Protein AF-A0A7J3B995-F1 (afdb_monomer_lite)

Sequence (176 aa):
MRILFGILLLGAILAFGCIQQPPSSANDTNATINNSVNESTGEGSTGIPYCGAIGTRSEGWYRDGKLIRYDNCAKCKAECGAIGTRSEGWYSSCDNSLIVWDQCAGQYPNHFCGWSTNGPCSSDSDCIAGGCSGQVCQSKHEEPIVTTCEYRECYNAQSYGLSCRCINQRCEWRSG

Radius of gyration: 30.16 Å; chains: 1; bounding box: 41×55×119 Å

Foldseek 3Di:
DDDDDDDDDDDDDPDPDDDDDDPDPDDDPDPPVPPCPVPCPDPPDFAFWDFDPAPDPLTATDTPNHHQDHDNQPPWGWDFDPFPDQQTATATRPPRHGSDHDNVLQVCLVLQPAWEPQEFDDWFVQWAQAELASRYTYGPPDDGDYDDNDYDPSSPLVSSQWDFIQDPRTTGIDRD

Structure (mmCIF, N/CA/C/O backbone):
data_AF-A0A7J3B995-F1
#
_entry.id   AF-A0A7J3B995-F1
#
loop_
_atom_site.group_PDB
_atom_site.id
_atom_site.type_symbol
_atom_site.label_atom_id
_atom_site.label_alt_id
_atom_site.label_comp_id
_atom_site.label_asym_id
_atom_site.label_entity_id
_atom_site.label_seq_id
_atom_site.pdbx_PDB_ins_code
_atom_site.Cartn_x
_atom_site.Cartn_y
_atom_site.Cartn_z
_atom_site.occupancy
_atom_site.B_iso_or_equiv
_atom_site.auth_seq_id
_atom_site.auth_comp_id
_atom_site.auth_asym_id
_atom_site.auth_atom_id
_atom_site.pdbx_PDB_model_num
ATOM 1 N N . MET A 1 1 ? -13.667 15.236 -90.724 1.00 42.94 1 MET A N 1
ATOM 2 C CA . MET A 1 1 ? -12.326 15.660 -90.271 1.00 42.94 1 MET A CA 1
ATOM 3 C C . MET A 1 1 ? -12.398 15.811 -88.760 1.00 42.94 1 MET A C 1
ATOM 5 O O . MET A 1 1 ? -13.309 16.465 -88.275 1.00 42.94 1 MET A O 1
ATOM 9 N N . ARG A 1 2 ? -11.566 15.047 -88.045 1.00 47.34 2 ARG A N 1
ATOM 10 C CA . ARG A 1 2 ? -11.485 14.966 -86.576 1.00 47.34 2 ARG A CA 1
ATOM 11 C C . ARG A 1 2 ? -11.022 16.301 -85.972 1.00 47.34 2 ARG A C 1
ATOM 13 O O . ARG A 1 2 ? -10.322 17.015 -86.676 1.00 47.34 2 ARG A O 1
ATOM 20 N N . ILE A 1 3 ? -11.366 16.542 -84.699 1.00 49.19 3 ILE A N 1
ATOM 21 C CA . ILE A 1 3 ? -10.595 17.149 -83.576 1.00 49.19 3 ILE A CA 1
ATOM 22 C C . ILE A 1 3 ? -11.659 17.610 -82.547 1.00 49.19 3 ILE A C 1
ATOM 24 O O . ILE A 1 3 ? -12.438 18.504 -82.845 1.00 49.19 3 ILE A O 1
ATOM 28 N N . LEU A 1 4 ? -12.003 16.832 -81.512 1.00 46.72 4 LEU A N 1
ATOM 29 C CA . LEU A 1 4 ? -11.297 16.515 -80.253 1.00 46.72 4 LEU A CA 1
ATOM 30 C C . LEU A 1 4 ? -11.337 17.646 -79.200 1.00 46.72 4 LEU A C 1
ATOM 32 O O . LEU A 1 4 ? -10.718 18.676 -79.416 1.00 46.72 4 LEU A O 1
ATOM 36 N N . PHE A 1 5 ? -11.943 17.307 -78.044 1.00 44.53 5 PHE A N 1
ATOM 37 C CA . PHE A 1 5 ? -11.579 17.679 -76.658 1.00 44.53 5 PHE A CA 1
ATOM 38 C C . PHE A 1 5 ? -11.704 19.168 -76.281 1.00 44.53 5 PHE A C 1
ATOM 40 O O . PHE A 1 5 ? -11.352 20.053 -77.035 1.00 44.53 5 PHE A O 1
ATOM 47 N N . GLY A 1 6 ? -12.161 19.576 -75.104 1.00 47.91 6 GLY A N 1
ATOM 48 C CA . GLY A 1 6 ? -12.489 18.921 -73.848 1.00 47.91 6 GLY A CA 1
ATOM 49 C C . GLY A 1 6 ? -12.864 20.062 -72.895 1.00 47.91 6 GLY A C 1
ATOM 50 O O . GLY A 1 6 ? -12.248 21.127 -72.931 1.00 47.91 6 GLY A O 1
ATOM 51 N N . ILE A 1 7 ? -13.927 19.886 -72.115 1.00 59.50 7 ILE A N 1
ATOM 52 C CA . ILE A 1 7 ? -14.441 20.916 -71.207 1.00 59.50 7 ILE A CA 1
ATOM 53 C C . ILE A 1 7 ? -13.455 21.048 -70.044 1.00 59.50 7 ILE A C 1
ATOM 55 O O . ILE A 1 7 ? -13.337 20.156 -69.205 1.00 59.50 7 ILE A O 1
ATOM 59 N N . LEU A 1 8 ? -12.716 22.156 -70.043 1.00 52.66 8 LEU A N 1
ATOM 60 C CA . LEU A 1 8 ? -11.772 22.527 -69.001 1.00 52.66 8 LEU A CA 1
ATOM 61 C C . LEU A 1 8 ? -12.553 23.149 -67.830 1.00 52.66 8 LEU A C 1
ATOM 63 O O . LEU A 1 8 ? -12.991 24.295 -67.890 1.00 52.66 8 LEU A O 1
ATOM 67 N N . LEU A 1 9 ? -12.741 22.367 -66.768 1.00 55.66 9 LEU A N 1
ATOM 68 C CA . LEU A 1 9 ? -13.128 22.843 -65.441 1.00 55.66 9 LEU A CA 1
ATOM 69 C C . LEU A 1 9 ? -11.872 23.374 -64.730 1.00 55.66 9 LEU A C 1
ATOM 71 O O . LEU A 1 9 ? -11.068 22.602 -64.217 1.00 55.66 9 LEU A O 1
ATOM 75 N N . LEU A 1 10 ? -11.718 24.695 -64.695 1.00 58.59 10 LEU A N 1
ATOM 76 C CA . LEU A 1 10 ? -10.863 25.432 -63.758 1.00 58.59 10 LEU A CA 1
ATOM 77 C C . LEU A 1 10 ? -11.753 26.577 -63.249 1.00 58.59 10 LEU A C 1
ATOM 79 O O . LEU A 1 10 ? -12.190 27.411 -64.028 1.00 58.59 10 LEU A O 1
ATOM 83 N N . GLY A 1 11 ? -12.218 26.589 -62.005 1.00 49.62 11 GLY A N 1
ATOM 84 C CA . GLY A 1 11 ? -11.384 26.561 -60.810 1.00 49.62 11 GLY A CA 1
ATOM 85 C C . GLY A 1 11 ? -11.234 27.993 -60.294 1.00 49.62 11 GLY A C 1
ATOM 86 O O . GLY A 1 11 ? -10.136 28.530 -60.290 1.00 49.62 11 GLY A O 1
ATOM 87 N N . ALA A 1 12 ? -12.344 28.633 -59.911 1.00 57.19 12 ALA A N 1
ATOM 88 C CA . ALA A 1 12 ? -12.341 29.933 -59.240 1.00 57.19 12 ALA A CA 1
ATOM 89 C C . ALA A 1 12 ? -12.562 29.709 -57.737 1.00 57.19 12 ALA A C 1
ATOM 91 O O . ALA A 1 12 ? -13.680 29.802 -57.235 1.00 57.19 12 ALA A O 1
ATOM 92 N N . ILE A 1 13 ? -11.490 29.348 -57.028 1.00 63.22 13 ILE A N 1
ATOM 93 C CA . ILE A 1 13 ? -11.468 29.359 -55.563 1.00 63.22 13 ILE A CA 1
ATOM 94 C C . ILE A 1 13 ? -11.187 30.803 -55.150 1.00 63.22 13 ILE A C 1
ATOM 96 O O . ILE A 1 13 ? -10.097 31.326 -55.374 1.00 63.22 13 ILE A O 1
ATOM 100 N N . LEU A 1 14 ? -12.203 31.455 -54.588 1.00 58.69 14 LEU A N 1
ATOM 101 C CA . LEU A 1 14 ? -12.075 32.752 -53.938 1.00 58.69 14 LEU A CA 1
ATOM 102 C C . LEU A 1 14 ? -11.093 32.618 -52.769 1.00 58.69 14 LEU A C 1
ATOM 104 O O . LEU A 1 14 ? -11.333 31.871 -51.821 1.00 58.69 14 LEU A O 1
ATOM 108 N N . ALA A 1 15 ? -9.983 33.347 -52.854 1.00 55.94 15 ALA A N 1
ATOM 109 C CA . ALA A 1 15 ? -9.028 33.508 -51.774 1.00 55.94 15 ALA A CA 1
ATOM 110 C C . ALA A 1 15 ? -9.682 34.290 -50.622 1.00 55.94 15 ALA A C 1
ATOM 112 O O . ALA A 1 15 ? -9.696 35.520 -50.619 1.00 55.94 15 ALA A O 1
ATOM 113 N N . PHE A 1 16 ? -10.219 33.577 -49.632 1.00 58.47 16 PHE A N 1
ATOM 114 C CA . PHE A 1 16 ? -10.412 34.132 -48.298 1.00 58.47 16 PHE A CA 1
ATOM 115 C C . PHE A 1 16 ? -9.053 34.143 -47.602 1.00 58.47 16 PHE A C 1
ATOM 117 O O . PHE A 1 16 ? -8.551 33.117 -47.147 1.00 58.47 16 PHE A O 1
ATOM 124 N N . GLY A 1 17 ? -8.433 35.320 -47.575 1.00 53.03 17 GLY A N 1
ATOM 125 C CA . GLY A 1 17 ? -7.261 35.569 -46.755 1.00 53.03 17 GLY A CA 1
ATOM 126 C C . GLY A 1 17 ? -7.614 35.435 -45.277 1.00 53.03 17 GLY A C 1
ATOM 127 O O . GLY A 1 17 ? -8.342 36.262 -44.735 1.00 53.03 17 GLY A O 1
ATOM 128 N N . CYS A 1 18 ? -7.053 34.429 -44.611 1.00 54.19 18 CYS A N 1
ATOM 129 C CA . CYS A 1 18 ? -6.804 34.503 -43.179 1.00 54.19 18 CYS A CA 1
ATOM 130 C C . CYS A 1 18 ? -5.418 35.123 -42.991 1.00 54.19 18 CYS A C 1
ATOM 132 O O . CYS A 1 18 ? -4.392 34.477 -43.189 1.00 54.19 18 CYS A O 1
ATOM 134 N N . ILE A 1 19 ? -5.408 36.407 -42.639 1.00 59.38 19 ILE A N 1
ATOM 135 C CA . ILE A 1 19 ? -4.243 37.103 -42.098 1.00 59.38 19 ILE A CA 1
ATOM 136 C C . ILE A 1 19 ? -3.877 36.387 -40.792 1.00 59.38 19 ILE A C 1
ATOM 138 O O . ILE A 1 19 ? -4.643 36.437 -39.832 1.00 59.38 19 ILE A O 1
ATOM 142 N N . GLN A 1 20 ? -2.733 35.704 -40.744 1.00 60.56 20 GLN A N 1
ATOM 143 C CA . GLN A 1 20 ? -2.165 35.259 -39.474 1.00 60.56 20 GLN A CA 1
ATOM 144 C C . GLN A 1 20 ? -1.509 36.466 -38.798 1.00 60.56 20 GLN A C 1
ATOM 146 O O . GLN A 1 20 ? -0.505 36.995 -39.275 1.00 60.56 20 G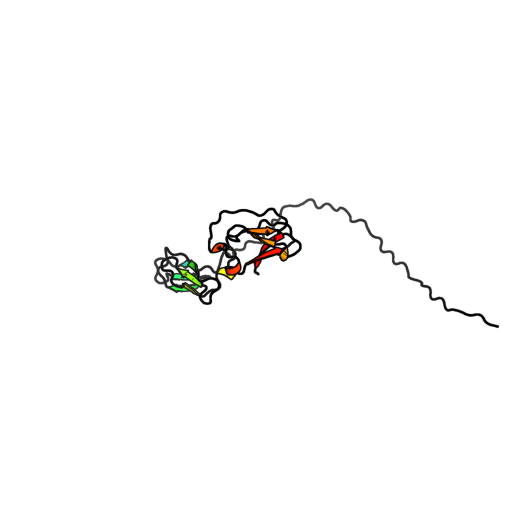LN A O 1
ATOM 151 N N . GLN A 1 21 ? -2.111 36.924 -37.702 1.00 66.69 21 GLN A N 1
ATOM 152 C CA . GLN A 1 21 ? -1.468 37.834 -36.760 1.00 66.69 21 GLN A CA 1
ATOM 153 C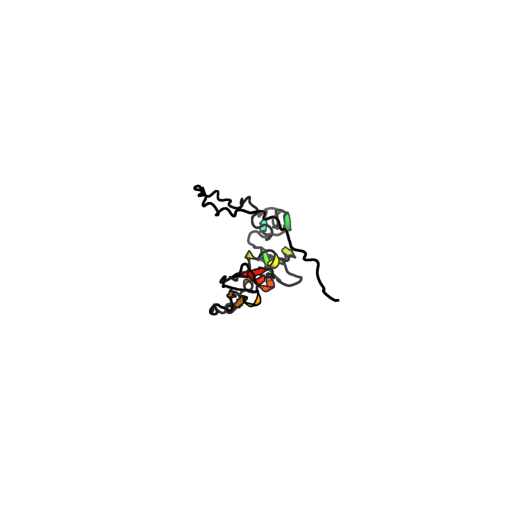 C . GLN A 1 21 ? -0.278 37.109 -36.100 1.00 66.69 21 GLN A C 1
ATOM 155 O O . GLN A 1 21 ? -0.408 35.926 -35.771 1.00 66.69 21 GLN A O 1
ATOM 160 N N . PRO A 1 22 ? 0.869 37.774 -35.873 1.00 68.19 22 PRO A N 1
ATOM 161 C CA . PRO A 1 22 ? 1.889 37.229 -34.983 1.00 68.19 22 PRO A CA 1
ATOM 162 C C . PRO A 1 22 ? 1.298 37.127 -33.568 1.00 68.19 22 PRO A C 1
ATOM 164 O O . PRO A 1 22 ? 0.580 38.048 -33.164 1.00 68.19 22 PRO A O 1
ATOM 167 N N . PRO A 1 23 ? 1.571 36.062 -32.789 1.00 63.41 23 PRO A N 1
ATOM 168 C CA . PRO A 1 23 ? 1.161 36.042 -31.396 1.00 63.41 23 PRO A CA 1
ATOM 169 C C . PRO A 1 23 ? 1.839 37.208 -30.673 1.00 63.41 23 PRO A C 1
ATOM 171 O O . PRO A 1 23 ? 3.063 37.279 -30.542 1.00 63.41 23 PRO A O 1
ATOM 174 N N . SER A 1 24 ? 1.007 38.154 -30.251 1.00 58.25 24 SER A N 1
ATOM 175 C CA . SER A 1 24 ? 1.351 39.247 -29.364 1.00 58.25 24 SER A CA 1
ATOM 176 C C . SER A 1 24 ? 1.900 38.674 -28.064 1.00 58.25 24 SER A C 1
ATOM 178 O O . SER A 1 24 ? 1.184 38.016 -27.312 1.00 58.25 24 SER A O 1
ATOM 180 N N . SER A 1 25 ? 3.171 38.969 -27.805 1.00 57.53 25 SER A N 1
ATOM 181 C CA . SER A 1 25 ? 3.711 39.061 -26.455 1.00 57.53 25 SER A CA 1
ATOM 182 C C . SER A 1 25 ? 2.854 40.064 -25.679 1.00 57.53 25 SER A C 1
ATOM 184 O O . SER A 1 25 ? 2.935 41.271 -25.914 1.00 57.53 25 SER A O 1
ATOM 186 N N . ALA A 1 26 ? 1.982 39.551 -24.815 1.00 53.09 26 ALA A N 1
ATOM 187 C CA . ALA A 1 26 ? 1.313 40.320 -23.783 1.00 53.09 26 ALA A CA 1
ATOM 188 C C . ALA A 1 26 ? 1.780 39.775 -22.436 1.00 53.09 26 ALA A C 1
ATOM 190 O O . ALA A 1 26 ? 1.657 38.596 -22.112 1.00 53.09 26 ALA A O 1
ATOM 191 N N . ASN A 1 27 ? 2.424 40.691 -21.738 1.00 61.41 27 ASN A N 1
ATOM 192 C CA . ASN A 1 27 ? 3.063 40.589 -20.454 1.00 61.41 27 ASN A CA 1
ATOM 193 C C . ASN A 1 27 ? 1.980 40.750 -19.382 1.00 61.41 27 ASN A C 1
ATOM 195 O O . ASN A 1 27 ? 1.441 41.847 -19.261 1.00 61.41 27 ASN A O 1
ATOM 199 N N . ASP A 1 28 ? 1.694 39.706 -18.606 1.00 51.53 28 ASP A N 1
ATOM 200 C CA . ASP A 1 28 ? 0.913 39.837 -17.374 1.00 51.53 28 ASP A CA 1
ATOM 201 C C . ASP A 1 28 ? 1.848 39.726 -16.170 1.00 51.53 28 ASP A C 1
ATOM 203 O O . ASP A 1 28 ? 2.075 38.677 -15.565 1.00 51.53 28 ASP A O 1
ATOM 207 N N . THR A 1 29 ? 2.399 40.880 -15.806 1.00 56.22 29 THR A N 1
ATOM 208 C CA . THR A 1 29 ? 2.855 41.160 -14.450 1.00 56.22 29 THR A CA 1
ATOM 209 C C . THR A 1 29 ? 1.648 41.169 -13.515 1.00 56.22 29 THR A C 1
ATOM 211 O O . THR A 1 29 ? 1.023 42.212 -13.356 1.00 56.22 29 THR A O 1
ATOM 214 N N . ASN A 1 30 ? 1.324 40.033 -12.899 1.00 55.91 30 ASN A N 1
ATOM 215 C CA . ASN A 1 30 ? 1.016 39.936 -11.466 1.00 55.91 30 ASN A CA 1
ATOM 216 C C . ASN A 1 30 ? 0.772 38.469 -11.080 1.00 55.91 30 ASN A C 1
ATOM 218 O O . ASN A 1 30 ? -0.352 38.054 -10.809 1.00 55.91 30 ASN A O 1
ATOM 222 N N . ALA A 1 31 ? 1.834 37.669 -10.984 1.00 46.34 31 ALA A N 1
ATOM 223 C CA . ALA A 1 31 ? 1.771 36.462 -10.168 1.00 46.34 31 ALA A CA 1
ATOM 224 C C . ALA A 1 31 ? 1.879 36.876 -8.691 1.00 46.34 31 ALA A C 1
ATOM 226 O O . ALA A 1 31 ? 2.844 36.563 -7.999 1.00 46.34 31 ALA A O 1
ATOM 227 N N . THR A 1 32 ? 0.859 37.586 -8.193 1.00 43.34 32 THR A N 1
ATOM 228 C CA . THR A 1 32 ? 0.435 37.287 -6.829 1.00 43.34 32 THR A CA 1
ATOM 229 C C . THR A 1 32 ? 0.077 35.819 -6.898 1.00 43.34 32 THR A C 1
ATOM 231 O O . THR A 1 32 ? -0.819 35.435 -7.650 1.00 43.34 32 THR A O 1
ATOM 234 N N . ILE A 1 33 ? 0.877 35.002 -6.219 1.00 55.44 33 ILE A N 1
ATOM 235 C CA . ILE A 1 33 ? 0.616 33.591 -5.998 1.00 55.44 33 ILE A CA 1
ATOM 236 C C . ILE A 1 33 ? -0.698 33.566 -5.217 1.00 55.44 33 ILE A C 1
ATOM 238 O O . ILE A 1 33 ? -0.718 33.481 -3.993 1.00 55.44 33 ILE A O 1
ATOM 242 N N . ASN A 1 34 ? -1.817 33.669 -5.935 1.00 48.94 34 ASN A N 1
ATOM 243 C CA . ASN A 1 34 ? -3.056 33.054 -5.527 1.00 48.94 34 ASN A CA 1
ATOM 244 C C . ASN A 1 34 ? -2.755 31.584 -5.679 1.00 48.94 34 ASN A C 1
ATOM 246 O O . ASN A 1 34 ? -2.976 30.952 -6.708 1.00 48.94 34 ASN A O 1
ATOM 250 N N . ASN A 1 35 ? -2.098 31.124 -4.626 1.00 57.28 35 ASN A N 1
ATOM 251 C CA . ASN A 1 35 ? -1.994 29.771 -4.203 1.00 57.28 35 ASN A CA 1
ATOM 252 C C . ASN A 1 35 ? -3.458 29.318 -4.162 1.00 57.28 35 ASN A C 1
ATOM 254 O O . ASN A 1 35 ? -4.111 29.369 -3.126 1.00 57.28 35 ASN A O 1
ATOM 258 N N . SER A 1 36 ? -3.989 28.874 -5.300 1.00 49.47 36 SER A N 1
ATOM 259 C CA . SER A 1 36 ? -4.966 27.805 -5.323 1.00 49.47 36 SER A CA 1
ATOM 260 C C . SER A 1 36 ? -4.185 26.561 -4.918 1.00 49.47 36 SER A C 1
ATOM 262 O O . SER A 1 36 ? -3.948 25.638 -5.693 1.00 49.47 36 SER A O 1
ATOM 264 N N . VAL A 1 37 ? -3.733 26.603 -3.657 1.00 48.34 37 VAL A N 1
ATOM 265 C CA . VAL A 1 37 ? -3.853 25.501 -2.730 1.00 48.34 37 VAL A CA 1
ATOM 266 C C . VAL A 1 37 ? -5.232 24.976 -3.065 1.00 48.34 37 VAL A C 1
ATOM 268 O O . VAL A 1 37 ? -6.214 25.697 -2.873 1.00 48.34 37 VAL A O 1
ATOM 271 N N . ASN A 1 38 ? -5.294 23.814 -3.717 1.00 47.81 38 ASN A N 1
ATOM 272 C CA . ASN A 1 38 ? -6.524 23.049 -3.708 1.00 47.81 38 ASN A CA 1
ATOM 273 C C . ASN A 1 38 ? -6.975 23.086 -2.267 1.00 47.81 38 ASN A C 1
ATOM 275 O O . ASN A 1 38 ? -6.238 22.650 -1.381 1.00 47.81 38 ASN A O 1
ATOM 279 N N . GLU A 1 39 ? -8.082 23.787 -2.084 1.00 40.44 39 GLU A N 1
ATOM 280 C CA . GLU A 1 39 ? -8.662 24.132 -0.820 1.00 40.44 39 GLU A CA 1
ATOM 281 C C . GLU A 1 39 ? -8.727 22.840 -0.024 1.00 40.44 39 GLU A C 1
ATOM 283 O O . GLU A 1 39 ? -9.522 21.946 -0.297 1.00 40.44 39 GLU A O 1
ATOM 288 N N . SER A 1 40 ? -7.781 22.706 0.900 1.00 49.22 40 SER A N 1
ATOM 289 C CA . SER A 1 40 ? -7.736 21.653 1.889 1.00 49.22 40 SER A CA 1
ATOM 290 C C . SER A 1 40 ? -8.820 21.986 2.906 1.00 49.22 40 SER A C 1
ATOM 292 O O . SER A 1 40 ? -8.538 22.345 4.049 1.00 49.22 40 SER A O 1
ATOM 294 N N . THR A 1 41 ? -10.072 21.953 2.463 1.00 38.06 41 THR A N 1
ATOM 295 C CA . THR A 1 41 ? -11.203 21.717 3.340 1.00 38.06 41 THR A CA 1
ATOM 296 C C . THR A 1 41 ? -11.098 20.252 3.732 1.00 38.06 41 THR A C 1
ATOM 298 O O . THR A 1 41 ? -11.038 19.355 2.897 1.00 38.06 41 THR A O 1
ATOM 301 N N . GLY A 1 42 ? -10.879 20.033 5.025 1.00 47.06 42 GLY A N 1
ATOM 302 C CA . GLY A 1 42 ? -10.460 18.752 5.561 1.00 47.06 42 GLY A CA 1
ATOM 303 C C . GLY A 1 42 ? -11.389 17.599 5.194 1.00 47.06 42 GLY A C 1
ATOM 304 O O . GLY A 1 42 ? -12.474 17.477 5.747 1.00 47.06 42 GLY A O 1
ATOM 305 N N . GLU A 1 43 ? -10.872 16.686 4.384 1.00 38.06 43 GLU A N 1
ATOM 306 C CA . GLU A 1 43 ? -11.199 15.266 4.440 1.00 38.06 43 GLU A CA 1
ATOM 307 C C . GLU A 1 43 ? -9.891 14.513 4.700 1.00 38.06 43 GLU A C 1
ATOM 309 O O . GLU A 1 43 ? -9.167 14.081 3.806 1.00 38.06 43 GLU A O 1
ATOM 314 N N . GLY A 1 44 ? -9.525 14.448 5.981 1.00 39.06 44 GLY A N 1
ATOM 315 C CA . GLY A 1 44 ? -8.426 13.614 6.445 1.00 39.06 44 GLY A CA 1
ATOM 316 C C . GLY A 1 44 ? -8.805 12.135 6.378 1.00 39.06 44 GLY A C 1
ATOM 317 O O . GLY A 1 44 ? -9.884 11.758 6.817 1.00 39.06 44 GLY A O 1
ATOM 318 N N . SER A 1 45 ? -7.905 11.307 5.849 1.00 53.16 45 SER A N 1
ATOM 319 C CA . SER A 1 45 ? -7.593 9.941 6.316 1.00 53.16 45 SER A CA 1
ATOM 320 C C . SER A 1 45 ? -8.737 9.035 6.835 1.00 53.16 45 SER A C 1
ATOM 322 O O . SER A 1 45 ? -8.554 8.352 7.846 1.00 53.16 45 SER A O 1
ATOM 324 N N . THR A 1 46 ? -9.909 8.995 6.205 1.00 61.81 46 THR A N 1
ATOM 325 C CA . THR A 1 46 ? -11.094 8.310 6.757 1.00 61.81 46 THR A CA 1
ATOM 326 C C . THR A 1 46 ? -11.302 6.934 6.136 1.00 61.81 46 THR A C 1
ATOM 328 O O . THR A 1 46 ? -11.891 6.762 5.080 1.00 61.81 46 THR A O 1
ATOM 331 N N . GLY A 1 47 ? -10.760 5.926 6.810 1.00 77.94 47 GLY A N 1
ATOM 332 C CA . GLY A 1 47 ? -11.249 4.553 6.662 1.00 77.94 47 GLY A CA 1
ATOM 333 C C . GLY A 1 47 ? -10.311 3.489 7.236 1.00 77.94 47 GLY A C 1
ATOM 334 O O . GLY A 1 47 ? -10.706 2.333 7.404 1.00 77.94 47 GLY A O 1
ATOM 335 N N . ILE A 1 48 ? -9.129 3.896 7.709 1.00 87.62 48 ILE A N 1
ATOM 336 C CA . ILE A 1 48 ? -8.382 3.113 8.697 1.00 87.62 48 ILE A CA 1
ATOM 337 C C . ILE A 1 48 ? -9.184 3.111 10.008 1.00 87.62 48 ILE A C 1
ATOM 339 O O . ILE A 1 48 ? -9.488 4.190 10.529 1.00 87.62 48 ILE A O 1
ATOM 343 N N . PRO A 1 49 ? -9.544 1.941 10.567 1.00 94.19 49 PRO A N 1
ATOM 344 C CA . PRO A 1 49 ? -10.193 1.889 11.863 1.00 94.19 49 PRO A CA 1
ATOM 345 C C . PRO A 1 49 ? -9.319 2.489 12.961 1.00 94.19 49 PRO A C 1
ATOM 347 O O . PRO A 1 49 ? -8.124 2.213 13.049 1.00 94.19 49 PRO A O 1
ATOM 350 N N . TYR A 1 50 ? -9.924 3.274 13.841 1.00 94.06 50 TYR A N 1
ATOM 351 C CA . 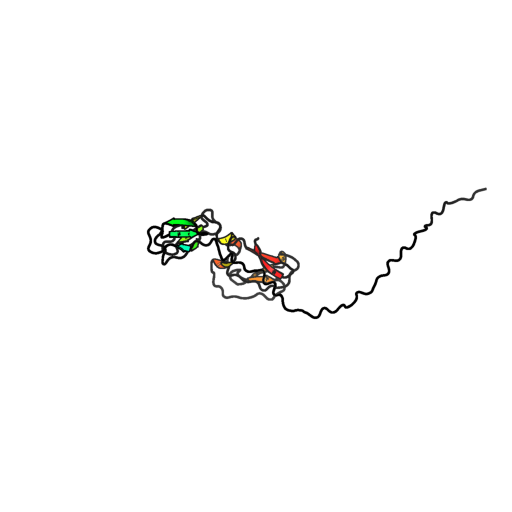TYR A 1 50 ? -9.246 3.860 14.992 1.00 94.06 50 TYR A CA 1
ATOM 352 C C . TYR A 1 50 ? -9.971 3.488 16.281 1.00 94.06 50 TYR A C 1
ATOM 354 O O . TYR A 1 50 ? -11.181 3.263 16.285 1.00 94.06 50 TYR A O 1
ATOM 362 N N . CYS A 1 51 ? -9.237 3.426 17.389 1.00 96.62 51 CYS A N 1
ATOM 363 C CA . CYS A 1 51 ? -9.853 3.225 18.691 1.00 96.62 51 CYS A CA 1
ATOM 364 C C . CYS A 1 51 ? -10.494 4.529 19.182 1.00 96.62 51 CYS A C 1
ATOM 366 O O . CYS A 1 51 ? -9.828 5.564 19.252 1.00 96.62 51 CYS A O 1
ATOM 368 N N . GLY A 1 52 ? -11.779 4.490 19.519 1.00 95.81 52 GLY A N 1
ATOM 369 C CA . GLY A 1 52 ? -12.552 5.647 19.969 1.00 95.81 52 GLY A CA 1
ATOM 370 C C . GLY A 1 52 ? -13.265 5.397 21.294 1.00 95.81 52 GLY A C 1
ATOM 371 O O . GLY A 1 52 ? -13.389 4.261 21.740 1.00 95.81 52 GLY A O 1
ATOM 372 N N . ALA A 1 53 ? -13.746 6.481 21.917 1.00 96.31 53 ALA A N 1
ATOM 373 C CA . ALA A 1 53 ? -14.510 6.462 23.172 1.00 96.31 53 ALA A CA 1
ATOM 374 C C . ALA A 1 53 ? -13.819 5.708 24.334 1.00 96.31 53 ALA A C 1
ATOM 376 O O . ALA A 1 53 ? -14.477 5.051 25.144 1.00 96.31 53 ALA A O 1
ATOM 377 N N . ILE A 1 54 ? -12.492 5.840 24.407 1.00 96.31 54 ILE A N 1
ATOM 378 C CA . ILE A 1 54 ? -11.616 5.192 25.390 1.00 96.31 54 ILE A CA 1
ATOM 379 C C . ILE A 1 54 ? -12.073 5.471 26.827 1.00 96.31 54 ILE A C 1
ATOM 381 O O . ILE A 1 54 ? -12.349 6.615 27.192 1.00 96.31 54 ILE A O 1
ATOM 385 N N . GLY A 1 55 ? -12.130 4.418 27.646 1.00 95.12 55 GLY A N 1
ATOM 386 C CA . GLY A 1 55 ? -12.536 4.475 29.049 1.00 95.12 55 GLY A CA 1
ATOM 387 C C . GLY A 1 55 ? -14.048 4.566 29.263 1.00 95.12 55 GLY A C 1
ATOM 388 O O . GLY A 1 55 ? -14.493 4.840 30.378 1.00 95.12 55 GLY A O 1
ATOM 389 N N . THR A 1 56 ? -14.853 4.350 28.220 1.00 96.88 56 THR A N 1
ATOM 390 C CA . THR A 1 56 ? -16.320 4.370 28.303 1.00 96.88 56 THR A CA 1
ATOM 391 C C . THR A 1 56 ? -16.919 3.028 27.890 1.00 96.88 56 THR A C 1
ATOM 393 O O . THR A 1 56 ? -16.267 2.203 27.261 1.00 96.88 56 THR A O 1
ATOM 396 N N . ARG A 1 57 ? -18.217 2.824 28.156 1.00 95.06 57 ARG A N 1
ATOM 397 C CA . ARG A 1 57 ? -18.961 1.650 27.652 1.00 95.06 57 ARG A CA 1
ATOM 398 C C . ARG A 1 57 ? -19.018 1.552 26.121 1.00 95.06 57 ARG A C 1
ATOM 400 O O . ARG A 1 57 ? -19.459 0.535 25.600 1.00 95.06 57 ARG A O 1
ATOM 407 N N . SER A 1 58 ? -18.681 2.640 25.430 1.00 96.88 58 SER A N 1
ATOM 408 C CA . SER A 1 58 ? -18.669 2.724 23.973 1.00 96.88 58 SER A CA 1
ATOM 409 C C . SER A 1 58 ? -17.262 2.588 23.395 1.00 96.88 58 SER A C 1
ATOM 411 O O . SER A 1 58 ? -17.097 2.832 22.200 1.00 96.88 58 SER A O 1
ATOM 413 N N . GLU A 1 59 ? -16.259 2.233 24.207 1.00 97.75 59 GLU A N 1
ATOM 414 C CA . GLU A 1 59 ? -14.913 1.967 23.702 1.00 97.75 59 GLU A CA 1
ATOM 415 C C . GLU A 1 59 ? -14.953 0.875 22.626 1.00 97.75 59 GLU A C 1
ATOM 417 O O . GLU A 1 59 ? -15.663 -0.133 22.735 1.00 97.75 59 GLU A O 1
ATOM 422 N N . GLY A 1 60 ? -14.231 1.122 21.540 1.00 97.81 60 GLY A N 1
ATOM 423 C CA . GLY A 1 60 ? -14.140 0.185 20.439 1.00 97.81 60 GLY A CA 1
ATOM 424 C C . GLY A 1 60 ? -13.521 0.793 19.197 1.00 97.81 60 GLY A C 1
ATOM 425 O O . GLY A 1 60 ? -13.048 1.929 19.195 1.00 97.81 60 GLY A O 1
ATOM 426 N N . TRP A 1 61 ? -13.532 0.010 18.130 1.00 97.62 61 TRP A N 1
ATOM 427 C CA . TRP A 1 61 ? -13.051 0.398 16.817 1.00 97.62 61 TRP A CA 1
ATOM 428 C C . TRP A 1 61 ? -14.118 1.197 16.079 1.00 97.62 61 TRP A C 1
ATOM 430 O O . TRP A 1 61 ? -15.263 0.755 15.948 1.00 97.62 61 TRP A O 1
ATOM 440 N N . TYR A 1 62 ? -13.723 2.357 15.570 1.00 95.62 62 TYR A N 1
ATOM 441 C CA . TYR A 1 62 ? -14.547 3.266 14.790 1.00 95.62 62 TYR A CA 1
ATOM 442 C C . TYR A 1 62 ? -13.965 3.439 13.394 1.00 95.62 62 TYR A C 1
ATOM 444 O O . TYR A 1 62 ? -12.752 3.404 13.197 1.00 95.62 62 TYR A O 1
ATOM 452 N N . ARG A 1 63 ? -14.848 3.672 12.430 1.00 92.56 63 ARG A N 1
ATOM 453 C CA . ARG A 1 63 ? -14.524 4.064 11.064 1.00 92.56 63 ARG A CA 1
ATOM 454 C C . ARG A 1 63 ? -15.537 5.111 10.625 1.00 92.56 63 ARG A C 1
ATOM 456 O O . ARG A 1 63 ? -16.729 4.916 10.843 1.00 92.56 63 ARG A O 1
ATOM 463 N N . ASP A 1 64 ? -15.062 6.224 10.076 1.00 87.81 64 ASP A N 1
ATOM 464 C CA . ASP A 1 64 ? -15.904 7.333 9.598 1.00 87.81 64 ASP A CA 1
ATOM 465 C C . ASP A 1 64 ? -16.889 7.830 10.671 1.00 87.81 64 ASP A C 1
ATOM 467 O O . ASP A 1 64 ? -18.073 8.057 10.433 1.00 87.81 64 ASP A O 1
ATOM 471 N N . GLY A 1 65 ? -16.406 7.907 11.917 1.00 90.00 65 GLY A N 1
ATOM 472 C CA . GLY A 1 65 ? -17.204 8.290 13.085 1.00 90.00 65 GLY A CA 1
ATOM 473 C C . GLY A 1 65 ? -18.198 7.229 13.578 1.00 90.00 65 GLY A C 1
ATOM 474 O O . GLY A 1 65 ? -18.847 7.438 14.603 1.00 90.00 65 GLY A O 1
ATOM 475 N N . LYS A 1 66 ? -18.316 6.077 12.908 1.00 94.56 66 LYS A N 1
ATOM 476 C CA . LYS A 1 66 ? -19.235 4.991 13.267 1.00 94.56 66 LYS A CA 1
ATOM 477 C C . LYS A 1 66 ? -18.511 3.862 13.993 1.00 94.56 66 LYS A C 1
ATOM 479 O O . LYS A 1 66 ? -17.481 3.380 13.532 1.00 94.56 66 LYS A O 1
ATOM 484 N N . LEU A 1 67 ? -19.088 3.392 15.098 1.00 95.62 67 LEU A N 1
ATOM 485 C CA . LEU A 1 67 ? -18.608 2.200 15.796 1.00 95.62 67 LEU A CA 1
ATOM 486 C C . LEU A 1 67 ? -18.819 0.962 14.913 1.00 95.62 67 LEU A C 1
ATOM 488 O O . LEU A 1 67 ? -19.948 0.669 14.513 1.00 95.62 67 LEU A O 1
ATOM 492 N N . ILE A 1 68 ? -17.740 0.233 14.636 1.00 96.00 68 ILE A N 1
ATOM 493 C CA . ILE A 1 68 ? -17.763 -1.012 13.854 1.00 96.00 68 ILE A CA 1
ATOM 494 C C . ILE A 1 68 ? -17.622 -2.255 14.737 1.00 96.00 68 ILE A C 1
ATOM 496 O O . ILE A 1 68 ? -18.199 -3.292 14.418 1.00 96.00 68 ILE A O 1
ATOM 500 N N . ARG A 1 69 ? -16.911 -2.156 15.869 1.00 96.12 69 ARG A N 1
ATOM 501 C CA . ARG A 1 69 ? -16.728 -3.266 16.816 1.00 96.12 69 ARG A CA 1
ATOM 502 C C . ARG A 1 69 ? -16.410 -2.736 18.214 1.00 96.12 69 ARG A C 1
ATOM 504 O O . ARG A 1 69 ? -15.470 -1.966 18.361 1.00 96.12 69 ARG A O 1
ATOM 511 N N . TYR A 1 70 ? -17.153 -3.166 19.233 1.00 97.12 70 TYR A N 1
ATOM 512 C CA . TYR A 1 70 ? -16.797 -2.907 20.636 1.00 97.12 70 TYR A CA 1
ATOM 513 C C . TYR A 1 70 ? -15.507 -3.641 21.006 1.00 97.12 70 TYR A C 1
ATOM 515 O O . TYR A 1 70 ? -15.363 -4.817 20.665 1.00 97.12 70 TYR A O 1
ATOM 523 N N . ASP A 1 71 ? -14.595 -2.960 21.697 1.00 96.44 71 ASP A N 1
ATOM 524 C CA . ASP A 1 71 ? -13.312 -3.523 22.125 1.00 96.44 71 ASP A CA 1
ATOM 525 C C . ASP A 1 71 ? -12.628 -2.617 23.163 1.00 96.44 71 ASP A C 1
ATOM 527 O O . ASP A 1 71 ? -12.886 -1.419 23.188 1.00 96.44 71 ASP A O 1
ATOM 531 N N . ASN A 1 72 ? -11.712 -3.157 23.968 1.00 96.38 72 ASN A N 1
ATOM 532 C CA . ASN A 1 72 ? -10.838 -2.365 24.844 1.00 96.38 72 ASN A CA 1
ATOM 533 C C . ASN A 1 72 ? -9.525 -2.042 24.109 1.00 96.38 72 ASN A C 1
ATOM 535 O O . ASN A 1 72 ? -8.456 -2.569 24.426 1.00 96.38 72 ASN A O 1
ATOM 539 N N . CYS A 1 73 ? -9.624 -1.220 23.068 1.00 96.38 73 CYS A N 1
ATOM 540 C CA . CYS A 1 73 ? -8.573 -1.006 22.077 1.00 96.38 73 CYS A CA 1
ATOM 541 C C . CYS A 1 73 ? -7.600 0.139 22.399 1.00 96.38 73 CYS A C 1
ATOM 543 O O . CYS A 1 73 ? -6.762 0.456 21.557 1.00 96.38 73 CYS A O 1
ATOM 545 N N . ALA A 1 74 ? -7.682 0.779 23.573 1.00 95.50 74 ALA A N 1
ATOM 546 C CA . ALA A 1 74 ? -6.966 2.024 23.899 1.00 95.50 74 ALA A CA 1
ATOM 547 C C . ALA A 1 74 ? -5.453 2.058 23.584 1.00 95.50 74 ALA A C 1
ATOM 549 O O . ALA A 1 74 ? -4.878 3.135 23.431 1.00 95.50 74 ALA A O 1
ATOM 550 N N . LYS A 1 75 ? -4.787 0.896 23.522 1.00 94.81 75 LYS A N 1
ATOM 551 C CA . LYS A 1 75 ? -3.345 0.755 23.231 1.00 94.81 75 LYS A CA 1
ATOM 552 C C .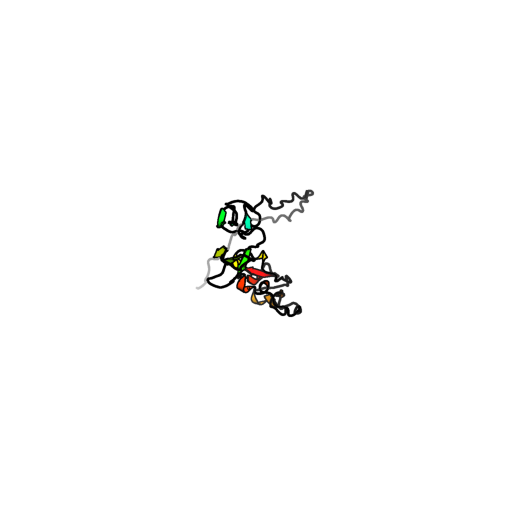 LYS A 1 75 ? -3.047 0.011 21.925 1.00 94.81 75 LYS A C 1
ATOM 554 O O . LYS A 1 75 ? -1.888 -0.271 21.634 1.00 94.81 75 LYS A O 1
ATOM 559 N N . CYS A 1 76 ? -4.080 -0.330 21.173 1.00 96.25 76 CYS A N 1
ATOM 560 C CA . CYS A 1 76 ? -4.003 -1.124 19.961 1.00 96.25 76 CYS A CA 1
ATOM 561 C C . CYS A 1 76 ? -4.044 -0.2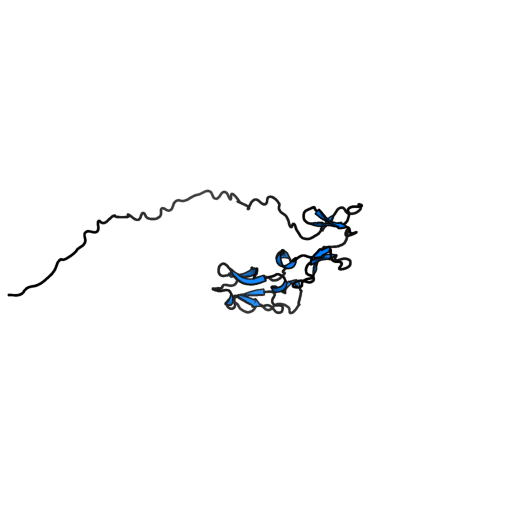15 18.730 1.00 96.25 76 CYS A C 1
ATOM 563 O O . CYS A 1 76 ? -4.514 0.924 18.781 1.00 96.25 76 CYS A O 1
ATOM 565 N N . LYS A 1 77 ? -3.565 -0.732 17.602 1.00 94.06 77 LYS A N 1
ATOM 566 C CA . LYS A 1 77 ? -3.662 -0.106 16.281 1.00 94.06 77 LYS A CA 1
ATOM 567 C C . LYS A 1 77 ? -4.389 -1.049 15.332 1.00 94.06 77 LYS A C 1
ATOM 569 O O . LYS A 1 77 ? -4.335 -2.260 15.523 1.00 94.06 77 LYS A O 1
ATOM 574 N N . ALA A 1 78 ? -5.078 -0.497 14.341 1.00 93.44 78 ALA A N 1
ATOM 575 C CA . ALA A 1 78 ? -5.621 -1.300 13.258 1.00 93.44 78 ALA A CA 1
ATOM 576 C C . ALA A 1 78 ? -4.522 -1.533 12.219 1.00 93.44 78 ALA A C 1
ATOM 578 O O . ALA A 1 78 ? -3.925 -0.580 11.717 1.00 93.44 78 ALA A O 1
ATOM 579 N N . GLU A 1 79 ? -4.266 -2.793 11.897 1.00 91.44 79 GLU A N 1
ATOM 580 C CA . GLU A 1 79 ? -3.281 -3.212 10.907 1.00 91.44 79 GLU A CA 1
ATOM 581 C C . GLU A 1 79 ? -3.989 -3.937 9.765 1.00 91.44 79 GLU A C 1
ATOM 583 O O . GLU A 1 79 ? -4.854 -4.784 9.988 1.00 91.44 79 GLU A O 1
ATOM 588 N N . CYS A 1 80 ? -3.650 -3.575 8.531 1.00 89.00 80 CYS A N 1
ATOM 589 C CA . CYS A 1 80 ? -4.143 -4.274 7.353 1.00 89.00 80 CYS A CA 1
ATOM 590 C C . CYS A 1 80 ? -3.440 -5.633 7.261 1.00 89.00 80 CYS A C 1
ATOM 592 O O . CYS A 1 80 ? -2.210 -5.698 7.261 1.00 89.00 80 CYS A O 1
ATOM 594 N N . GLY A 1 81 ? -4.213 -6.713 7.208 1.00 86.69 81 GLY A N 1
ATOM 595 C CA . GLY A 1 81 ? -3.708 -8.081 7.221 1.00 86.69 81 GLY A CA 1
ATOM 596 C C . GLY A 1 81 ? -4.388 -8.960 6.180 1.00 86.69 81 GLY A C 1
ATOM 597 O O . GLY A 1 81 ? -5.386 -8.572 5.576 1.00 86.69 81 GLY A O 1
ATOM 598 N N . ALA A 1 82 ? -3.827 -10.159 5.978 1.00 88.94 82 ALA A N 1
ATOM 599 C CA . ALA A 1 82 ? -4.325 -11.167 5.032 1.00 88.94 82 ALA A CA 1
ATOM 600 C C . ALA A 1 82 ? -4.558 -10.620 3.606 1.00 88.94 82 ALA A C 1
ATOM 602 O O . ALA A 1 82 ? -5.492 -11.019 2.903 1.00 88.94 82 ALA A O 1
ATOM 603 N N . ILE A 1 83 ? -3.664 -9.720 3.195 1.00 84.06 83 ILE A N 1
ATOM 604 C CA . ILE A 1 83 ? -3.700 -8.992 1.930 1.00 84.06 83 ILE A CA 1
ATOM 605 C C . ILE A 1 83 ? -3.702 -9.947 0.734 1.00 84.06 83 ILE A C 1
ATOM 607 O O . ILE A 1 83 ? -2.956 -10.927 0.706 1.00 84.06 83 ILE A O 1
ATOM 611 N N . GLY A 1 84 ? -4.549 -9.660 -0.256 1.00 75.94 84 GLY A N 1
ATOM 612 C CA . GLY A 1 84 ? -4.688 -10.459 -1.470 1.00 75.94 84 GLY A CA 1
ATOM 613 C C . GLY A 1 84 ? -5.470 -11.758 -1.264 1.00 75.94 84 GLY A C 1
ATOM 614 O O . GLY A 1 84 ? -5.474 -12.624 -2.139 1.00 75.94 84 GLY A O 1
ATOM 615 N N . THR A 1 85 ? -6.137 -11.923 -0.117 1.00 85.75 85 THR A N 1
ATOM 616 C CA . THR A 1 85 ? -6.964 -13.098 0.181 1.00 85.75 85 THR A CA 1
ATOM 617 C C . THR A 1 85 ? -8.416 -12.704 0.444 1.00 85.75 85 THR A C 1
ATOM 619 O O . THR A 1 85 ? -8.738 -11.550 0.702 1.00 85.75 85 THR A O 1
ATOM 622 N N . ARG A 1 86 ? -9.327 -13.688 0.464 1.00 88.81 86 ARG A N 1
ATOM 623 C CA . ARG A 1 86 ? -10.726 -13.473 0.896 1.00 88.81 86 ARG A CA 1
ATOM 624 C C . ARG A 1 86 ? -10.862 -12.987 2.345 1.00 88.81 86 ARG A C 1
ATOM 626 O O . ARG A 1 86 ? -11.956 -12.626 2.762 1.00 88.81 86 ARG A O 1
ATOM 633 N N . SER A 1 87 ? -9.783 -13.108 3.112 1.00 94.12 87 SER A N 1
ATOM 634 C CA . SER A 1 87 ? -9.686 -12.693 4.500 1.00 94.12 87 SER A CA 1
ATOM 635 C C . SER A 1 87 ? -8.956 -11.359 4.631 1.00 94.12 87 SER A C 1
ATOM 637 O O . SER A 1 87 ? -8.569 -10.998 5.725 1.00 94.12 87 SER A O 1
ATOM 639 N N . GLU A 1 88 ? -8.742 -10.608 3.556 1.00 90.38 88 GLU A N 1
ATOM 640 C CA . GLU A 1 88 ? -8.182 -9.270 3.705 1.00 90.38 88 GLU A CA 1
ATOM 641 C C . GLU A 1 88 ? -9.071 -8.404 4.611 1.00 90.38 88 GLU A C 1
ATOM 643 O O . GLU A 1 88 ? -10.308 -8.456 4.552 1.00 90.38 88 GLU A O 1
ATOM 648 N N . GLY A 1 89 ? -8.441 -7.651 5.510 1.00 92.50 89 GLY A N 1
ATOM 649 C CA . GLY A 1 89 ? -9.159 -6.794 6.437 1.00 92.50 89 GLY A CA 1
ATOM 650 C C . GLY A 1 89 ? -8.268 -6.111 7.452 1.00 92.50 89 GLY A C 1
ATOM 651 O O . GLY A 1 89 ? -7.043 -6.231 7.437 1.00 92.50 89 GLY A O 1
ATOM 652 N N . TRP A 1 90 ? -8.913 -5.385 8.355 1.00 93.69 90 TRP A N 1
ATOM 653 C CA . TRP A 1 90 ? -8.249 -4.723 9.465 1.00 93.69 90 TRP A CA 1
ATOM 654 C C . TRP A 1 90 ? -8.267 -5.607 10.694 1.00 93.69 90 TRP A C 1
ATOM 656 O O . TRP A 1 90 ? -9.308 -6.150 11.066 1.00 93.69 90 TRP A O 1
ATOM 666 N N . TYR A 1 91 ? -7.124 -5.691 11.351 1.00 95.19 91 TYR A N 1
ATOM 667 C CA . TYR A 1 91 ? -6.882 -6.524 12.514 1.00 95.19 91 TYR A CA 1
ATOM 668 C C . TYR A 1 91 ? -6.345 -5.682 13.661 1.00 95.19 91 TYR A C 1
ATOM 670 O O . TYR A 1 91 ? -5.659 -4.683 13.452 1.00 95.19 91 TYR A O 1
ATOM 678 N N . SER A 1 92 ? -6.674 -6.071 14.886 1.00 96.81 92 SER A N 1
ATOM 679 C CA . SER A 1 92 ? -6.132 -5.433 16.080 1.00 96.81 92 SER A CA 1
ATOM 680 C C . SER A 1 92 ? -4.674 -5.839 16.269 1.00 96.81 92 SER A C 1
ATOM 682 O O . SER A 1 92 ? -4.365 -7.025 16.352 1.00 96.81 92 SER A O 1
ATOM 684 N N . SER A 1 93 ? -3.780 -4.868 16.435 1.00 96.00 93 SER A N 1
ATOM 685 C CA . SER A 1 93 ? -2.360 -5.117 16.716 1.00 96.00 93 SER A CA 1
ATOM 686 C C . SER A 1 93 ? -2.111 -5.789 18.077 1.00 96.00 93 SER A C 1
ATOM 688 O O . SER A 1 93 ? -0.986 -6.175 18.376 1.00 96.00 93 SER A O 1
ATOM 690 N N . CYS A 1 94 ? -3.122 -5.862 18.951 1.00 95.19 94 CYS A N 1
ATOM 691 C CA . CYS A 1 94 ? -2.982 -6.427 20.294 1.00 95.19 94 CYS A CA 1
ATOM 692 C C . CYS A 1 94 ? -3.136 -7.951 20.327 1.00 95.19 94 CYS A C 1
ATOM 694 O O . CYS A 1 94 ? -2.436 -8.618 21.084 1.00 95.19 94 CYS A O 1
ATOM 696 N N . ASP A 1 95 ? -4.060 -8.500 19.540 1.00 95.88 95 ASP A N 1
ATOM 697 C CA . ASP A 1 95 ? -4.426 -9.922 19.577 1.00 95.88 95 ASP A CA 1
ATOM 698 C C . ASP A 1 95 ? -4.632 -10.536 18.185 1.00 95.88 95 ASP A C 1
ATOM 700 O O . ASP A 1 95 ? -5.029 -11.696 18.066 1.00 95.88 95 ASP A O 1
ATOM 704 N N . ASN A 1 96 ? -4.364 -9.761 17.131 1.00 95.25 96 ASN A N 1
ATOM 705 C CA . ASN A 1 96 ? -4.593 -10.120 15.737 1.00 95.25 96 ASN A CA 1
ATOM 706 C C . ASN A 1 96 ? -6.052 -10.519 15.442 1.00 95.25 96 ASN A C 1
ATOM 708 O O . ASN A 1 96 ? -6.328 -11.250 14.488 1.00 95.25 96 ASN A O 1
ATOM 712 N N . SER A 1 97 ? -7.010 -10.070 16.262 1.00 96.56 97 SER A N 1
ATOM 713 C CA . SER A 1 97 ? -8.427 -10.319 16.021 1.00 96.56 97 SER A CA 1
ATOM 714 C C . SER A 1 97 ? -8.947 -9.417 14.905 1.00 96.56 97 SER A C 1
ATOM 716 O O . SER A 1 97 ? -8.592 -8.242 14.804 1.00 96.56 97 SER A O 1
ATOM 718 N N . LEU A 1 98 ? -9.820 -9.966 14.060 1.00 96.75 98 LEU A N 1
ATOM 719 C CA . LEU A 1 98 ? -10.409 -9.231 12.946 1.00 96.75 98 LEU A CA 1
ATOM 720 C C . LEU A 1 98 ? -11.315 -8.105 13.450 1.00 96.75 98 LEU A C 1
ATOM 722 O O . LEU A 1 98 ? -12.342 -8.353 14.080 1.00 96.75 98 LEU A O 1
ATOM 726 N N . ILE A 1 99 ? -10.979 -6.868 13.113 1.00 96.75 99 ILE A N 1
ATOM 727 C CA . ILE A 1 99 ? -11.822 -5.697 13.347 1.00 96.75 99 ILE A CA 1
ATOM 728 C C . ILE A 1 99 ? -12.954 -5.672 12.317 1.00 96.75 99 ILE A C 1
ATOM 730 O O . ILE A 1 99 ? -14.124 -5.622 12.692 1.00 96.75 99 ILE A O 1
ATOM 734 N N . VAL A 1 100 ? -12.607 -5.719 11.028 1.00 95.25 100 VAL A N 1
ATOM 735 C CA . VAL A 1 100 ? -13.560 -5.702 9.910 1.00 95.25 100 VAL A CA 1
ATOM 736 C C . VAL A 1 100 ? -12.898 -6.252 8.646 1.00 95.25 100 VAL A C 1
ATOM 738 O O . VAL A 1 100 ? -11.737 -5.945 8.376 1.00 95.25 100 VAL A O 1
ATOM 741 N N . TRP A 1 101 ? -13.623 -7.067 7.875 1.00 93.44 101 TRP A N 1
ATOM 742 C CA . TRP A 1 101 ? -13.182 -7.488 6.541 1.00 93.44 101 TRP A CA 1
ATOM 743 C C . TRP A 1 101 ? -13.201 -6.298 5.589 1.00 93.44 101 TRP A C 1
ATOM 745 O O . TRP A 1 101 ? -14.181 -5.552 5.559 1.00 93.44 101 TRP A O 1
ATOM 755 N N . ASP A 1 102 ? -12.132 -6.118 4.827 1.00 89.88 102 ASP A N 1
ATOM 756 C CA . ASP A 1 102 ? -11.951 -4.942 3.985 1.00 89.88 102 ASP A CA 1
ATOM 757 C C . ASP A 1 102 ? -10.830 -5.164 2.970 1.00 89.88 102 ASP A C 1
ATOM 759 O O . ASP A 1 102 ? -9.863 -5.847 3.281 1.00 89.88 102 ASP A O 1
ATOM 763 N N . GLN A 1 103 ? -10.893 -4.537 1.798 1.00 85.44 103 GLN A N 1
ATOM 764 C CA . GLN A 1 103 ? -9.773 -4.533 0.845 1.00 85.44 103 GLN A CA 1
ATOM 765 C C . GLN A 1 103 ? -8.799 -3.399 1.188 1.00 85.44 103 GLN A C 1
ATOM 767 O O . GLN A 1 103 ? -8.632 -2.426 0.447 1.00 85.44 103 GLN A O 1
ATOM 772 N N . CYS A 1 104 ? -8.211 -3.497 2.380 1.00 83.56 104 CYS A N 1
ATOM 773 C CA . CYS A 1 104 ? -7.437 -2.431 2.999 1.00 83.56 104 CYS A CA 1
ATOM 774 C C . CYS A 1 104 ? -6.145 -2.079 2.249 1.00 83.56 104 CYS A C 1
ATOM 776 O O . CYS A 1 104 ? -5.700 -0.935 2.331 1.00 83.56 104 CYS A O 1
ATOM 778 N N . ALA A 1 105 ? -5.555 -3.000 1.486 1.00 75.06 105 ALA A N 1
ATOM 779 C CA . ALA A 1 105 ? -4.344 -2.707 0.726 1.00 75.06 105 ALA A CA 1
ATOM 780 C C . ALA A 1 105 ? -4.642 -1.950 -0.576 1.00 75.06 105 ALA A C 1
ATOM 782 O O . ALA A 1 105 ? -3.870 -1.076 -0.967 1.00 75.06 105 ALA A O 1
ATOM 783 N N . GLY A 1 106 ? -5.788 -2.220 -1.210 1.00 63.94 106 GLY A N 1
ATOM 784 C CA . GLY A 1 106 ? -6.208 -1.539 -2.440 1.00 63.94 106 GLY A CA 1
ATOM 785 C C . GLY A 1 106 ? -6.741 -0.118 -2.219 1.00 63.94 106 GLY A C 1
ATOM 786 O O . GLY A 1 106 ? -6.679 0.709 -3.126 1.00 63.94 106 GLY A O 1
ATOM 787 N N . GLN A 1 107 ? -7.247 0.189 -1.017 1.00 58.03 107 GLN A N 1
ATOM 788 C CA . GLN A 1 107 ? -7.796 1.513 -0.688 1.00 58.03 107 GLN A CA 1
ATOM 789 C C . GLN A 1 107 ? -6.765 2.501 -0.116 1.00 58.03 107 GLN A C 1
ATOM 791 O O . GLN A 1 107 ? -7.016 3.706 -0.114 1.00 58.03 107 GLN A O 1
ATOM 796 N N . TYR A 1 108 ? -5.596 2.025 0.332 1.00 63.59 108 TYR A N 1
ATOM 797 C CA . TYR A 1 108 ? -4.581 2.860 0.986 1.00 63.59 108 TYR A CA 1
ATOM 798 C C . TYR A 1 108 ? -3.181 2.644 0.393 1.00 63.59 108 TYR A C 1
ATOM 800 O O . TYR A 1 108 ? -2.339 1.992 1.018 1.00 63.59 108 TYR A O 1
ATOM 808 N N . PRO A 1 109 ? -2.863 3.278 -0.756 1.00 59.16 109 PRO A N 1
ATOM 809 C CA . PRO A 1 109 ? -1.505 3.275 -1.316 1.00 59.16 109 PRO A CA 1
ATOM 810 C C . PRO A 1 109 ? -0.460 3.860 -0.348 1.00 59.16 109 PRO A C 1
ATOM 812 O O . PRO A 1 109 ? 0.731 3.624 -0.503 1.00 59.16 109 PRO A O 1
ATOM 815 N N . ASN A 1 110 ? -0.901 4.569 0.694 1.00 62.72 110 ASN A N 1
ATOM 816 C CA . ASN A 1 110 ? -0.064 5.184 1.725 1.00 62.72 110 ASN A CA 1
ATOM 817 C C . ASN A 1 110 ? 0.723 4.166 2.577 1.00 62.72 110 ASN A C 1
ATOM 819 O O . ASN A 1 110 ? 1.637 4.565 3.294 1.00 62.72 110 ASN A O 1
ATOM 823 N N . HIS A 1 111 ? 0.355 2.879 2.545 1.00 76.12 111 HIS A N 1
ATOM 824 C CA . HIS A 1 111 ? 1.085 1.811 3.239 1.00 76.12 111 HIS A CA 1
ATOM 825 C C . HIS A 1 111 ? 2.097 1.083 2.355 1.00 76.12 111 HIS A C 1
ATOM 827 O O . HIS A 1 111 ? 2.973 0.397 2.887 1.00 76.12 111 HIS A O 1
ATOM 833 N N . PHE A 1 112 ? 2.005 1.230 1.033 1.00 87.50 112 PHE A N 1
ATOM 834 C CA . PHE A 1 112 ? 3.034 0.732 0.138 1.00 87.50 112 PHE A CA 1
ATOM 835 C C . PHE A 1 112 ? 4.303 1.564 0.337 1.00 87.50 112 PHE A C 1
ATOM 837 O O . PHE A 1 112 ? 4.279 2.791 0.263 1.00 87.50 112 PHE A O 1
ATOM 844 N N . CYS A 1 113 ? 5.413 0.892 0.629 1.00 90.06 113 CYS A N 1
ATOM 845 C CA . CYS A 1 113 ? 6.667 1.547 1.003 1.00 90.06 113 CYS A CA 1
ATOM 846 C C . CYS A 1 113 ? 7.728 1.478 -0.105 1.00 90.06 113 CYS A C 1
ATOM 848 O O . CYS A 1 113 ? 8.904 1.762 0.139 1.00 90.06 113 CYS A O 1
ATOM 850 N N . GLY A 1 114 ? 7.330 1.076 -1.314 1.00 93.00 114 GLY A N 1
ATOM 851 C CA . GLY A 1 114 ? 8.160 1.223 -2.499 1.00 93.00 114 GLY A CA 1
ATOM 852 C C . GLY A 1 114 ? 8.181 2.664 -3.004 1.00 93.00 114 GLY A C 1
ATOM 853 O O . GLY A 1 114 ? 7.346 3.494 -2.648 1.00 93.00 114 GLY A O 1
ATOM 854 N N . TRP A 1 115 ? 9.165 2.970 -3.836 1.00 95.44 115 TRP A N 1
ATOM 855 C CA . TRP A 1 115 ? 9.380 4.312 -4.372 1.00 95.44 115 TRP A CA 1
ATOM 856 C C . TRP A 1 115 ? 9.713 4.250 -5.860 1.00 95.44 115 TRP A C 1
ATOM 858 O O . TRP A 1 115 ? 10.051 3.189 -6.386 1.00 95.44 115 TRP A O 1
ATOM 868 N N . SER A 1 116 ? 9.582 5.385 -6.540 1.00 97.12 116 SER A N 1
ATOM 869 C CA . SER A 1 116 ? 9.809 5.502 -7.980 1.00 97.12 116 SER A CA 1
ATOM 870 C C . SER A 1 116 ? 11.030 6.373 -8.250 1.00 97.12 116 SER A C 1
ATOM 872 O O . SER A 1 116 ? 11.161 7.442 -7.651 1.00 97.12 116 SER A O 1
ATOM 874 N N . THR A 1 117 ? 11.893 5.971 -9.182 1.00 97.25 117 THR A N 1
ATOM 875 C CA . THR A 1 117 ? 12.976 6.843 -9.676 1.00 97.25 117 THR A CA 1
ATOM 876 C C . THR A 1 117 ? 12.430 7.989 -10.521 1.00 97.25 117 THR A C 1
ATOM 878 O O . THR A 1 117 ? 13.082 9.021 -10.666 1.00 97.25 117 THR A O 1
ATOM 881 N N . ASN A 1 118 ? 11.212 7.823 -11.054 1.00 97.88 118 ASN A N 1
ATOM 882 C CA . ASN A 1 118 ? 10.608 8.697 -12.055 1.00 97.88 118 ASN A CA 1
ATOM 883 C C . ASN A 1 118 ? 11.439 8.781 -13.346 1.00 97.88 118 ASN A C 1
ATOM 885 O O . ASN A 1 118 ? 11.405 9.803 -14.048 1.00 97.88 118 ASN A O 1
ATOM 889 N N . GLY A 1 119 ? 12.175 7.703 -13.640 1.00 97.88 119 GLY A N 1
ATOM 890 C CA . GLY A 1 119 ? 12.969 7.539 -14.848 1.00 97.88 119 GLY A CA 1
ATOM 891 C C . GLY A 1 119 ? 12.132 7.645 -16.123 1.00 97.88 119 GLY A C 1
ATOM 892 O O . GLY A 1 119 ? 10.923 7.396 -16.092 1.00 97.88 119 GLY A O 1
ATOM 893 N N . PRO A 1 120 ? 12.748 8.024 -17.253 1.00 97.94 120 PRO A N 1
ATOM 894 C CA . PRO A 1 120 ? 1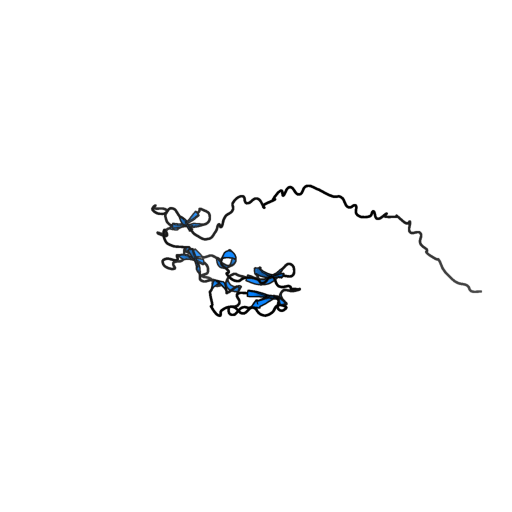2.032 8.265 -18.498 1.00 97.94 120 PRO A CA 1
ATOM 895 C C . PRO A 1 120 ? 11.477 6.968 -19.091 1.00 97.94 120 PRO A C 1
ATOM 897 O O . PRO A 1 120 ? 12.145 5.933 -19.083 1.00 97.94 120 PRO A O 1
ATOM 900 N N . CYS A 1 121 ? 10.285 7.034 -19.672 1.00 98.25 121 CYS A N 1
ATOM 901 C CA . CYS A 1 121 ? 9.652 5.903 -20.346 1.00 98.25 121 CYS A CA 1
ATOM 902 C C . CYS A 1 121 ? 8.787 6.364 -21.521 1.00 98.25 121 CYS A C 1
ATOM 904 O O . CYS A 1 121 ? 8.316 7.501 -21.555 1.00 98.25 121 CYS A O 1
ATOM 906 N N . SER A 1 122 ? 8.567 5.462 -22.478 1.00 98.12 122 SER A N 1
ATOM 907 C CA . SER A 1 122 ? 7.610 5.635 -23.579 1.00 98.12 122 SER A CA 1
ATOM 908 C C . SER A 1 122 ? 6.384 4.727 -23.427 1.00 98.12 122 SER A C 1
ATOM 910 O O . SER A 1 122 ? 5.321 5.028 -23.962 1.00 98.12 122 SER A O 1
ATOM 912 N N . SER A 1 123 ? 6.520 3.612 -22.707 1.00 98.06 123 SER A N 1
ATOM 913 C CA . SER A 1 123 ? 5.469 2.622 -22.468 1.00 98.06 123 SER A CA 1
ATOM 914 C C . SER A 1 123 ? 5.637 1.940 -21.109 1.00 98.06 123 SER A C 1
ATOM 916 O O . SER A 1 123 ? 6.731 1.946 -20.548 1.00 98.06 123 SER A O 1
ATOM 918 N N . ASP A 1 124 ? 4.584 1.283 -20.608 1.00 97.44 124 ASP A N 1
ATOM 919 C CA . ASP A 1 124 ? 4.638 0.496 -19.361 1.00 97.44 124 ASP A CA 1
ATOM 920 C C . ASP A 1 124 ? 5.758 -0.560 -19.386 1.00 97.44 124 ASP A C 1
ATOM 922 O O . ASP A 1 124 ? 6.374 -0.829 -18.363 1.00 97.44 124 ASP A O 1
ATOM 926 N N . SER A 1 125 ? 6.093 -1.103 -20.563 1.00 97.44 125 SER A N 1
ATOM 927 C CA . SER A 1 125 ? 7.179 -2.083 -20.724 1.00 97.44 125 SER A CA 1
ATOM 928 C C . SER A 1 125 ? 8.590 -1.510 -20.532 1.00 97.44 125 SER A C 1
ATOM 930 O O . SER A 1 125 ? 9.561 -2.263 -20.444 1.00 97.44 125 SER A O 1
ATOM 932 N N . ASP A 1 126 ? 8.719 -0.182 -20.484 1.00 98.12 126 ASP A N 1
ATOM 933 C CA . ASP A 1 126 ? 9.975 0.493 -20.161 1.00 98.12 126 ASP A CA 1
ATOM 934 C C . ASP A 1 126 ? 10.179 0.633 -18.651 1.00 98.12 126 ASP A C 1
ATOM 936 O O . ASP A 1 126 ? 11.286 0.949 -18.219 1.00 98.12 126 ASP A O 1
ATOM 940 N N . CYS A 1 127 ? 9.137 0.382 -17.858 1.00 98.06 127 CYS A N 1
ATOM 941 C CA . CYS A 1 127 ? 9.149 0.498 -16.412 1.00 98.06 127 CYS A CA 1
ATOM 942 C C . CYS A 1 127 ? 9.241 -0.884 -15.770 1.00 98.06 127 CYS A C 1
ATOM 944 O O . CYS A 1 127 ? 8.459 -1.788 -16.059 1.00 98.06 127 CYS A O 1
ATOM 946 N N . ILE A 1 128 ? 10.225 -1.055 -14.896 1.00 97.38 128 ILE A N 1
ATOM 947 C CA . ILE A 1 128 ? 10.533 -2.323 -14.244 1.00 97.38 128 ILE A CA 1
ATOM 948 C C . ILE A 1 128 ? 10.520 -2.155 -12.726 1.00 97.38 128 ILE A C 1
ATOM 950 O O . ILE A 1 128 ? 11.004 -1.160 -12.185 1.00 97.38 128 ILE A O 1
ATOM 954 N N . ALA A 1 129 ? 9.984 -3.160 -12.033 1.00 97.19 129 ALA A N 1
ATOM 955 C CA . ALA A 1 129 ? 10.157 -3.300 -10.594 1.00 97.19 129 ALA A CA 1
ATOM 956 C C . ALA A 1 129 ? 11.575 -3.833 -10.320 1.00 97.19 129 ALA A C 1
ATOM 958 O O . ALA A 1 129 ? 11.873 -4.997 -10.579 1.00 97.19 129 ALA A O 1
ATOM 959 N N . GLY A 1 130 ? 12.457 -2.951 -9.862 1.00 95.50 130 GLY A N 1
ATOM 960 C CA . GLY A 1 130 ? 13.831 -3.222 -9.455 1.00 95.50 130 GLY A CA 1
ATOM 961 C C . GLY A 1 130 ? 14.030 -3.154 -7.938 1.00 95.50 130 GLY A C 1
ATOM 962 O O . GLY A 1 130 ? 13.080 -3.196 -7.152 1.00 95.50 130 GLY A O 1
ATOM 963 N N . GLY A 1 131 ? 15.292 -3.037 -7.517 1.00 95.06 131 GLY A N 1
ATOM 964 C CA . GLY A 1 131 ? 15.694 -3.255 -6.126 1.00 95.06 131 GLY A CA 1
ATOM 965 C C . GLY A 1 131 ? 15.681 -4.740 -5.753 1.00 95.06 131 GLY A C 1
ATOM 966 O O . GLY A 1 131 ? 15.090 -5.571 -6.440 1.00 95.06 131 GLY A O 1
ATOM 967 N N . CYS A 1 132 ? 16.351 -5.100 -4.661 1.00 95.12 132 CYS A N 1
ATOM 968 C CA . CYS A 1 132 ? 16.494 -6.512 -4.291 1.00 95.12 132 CYS A CA 1
ATOM 969 C C . CYS A 1 132 ? 15.159 -7.164 -3.875 1.00 95.12 132 CYS A C 1
ATOM 971 O O . CYS A 1 132 ? 14.981 -8.368 -4.034 1.00 95.12 132 CYS A O 1
ATOM 973 N N . SER A 1 133 ? 14.209 -6.361 -3.391 1.00 95.69 133 SER A N 1
ATOM 974 C CA . SER A 1 133 ? 12.894 -6.808 -2.917 1.00 95.69 133 SER A CA 1
ATOM 975 C C . SER A 1 133 ? 11.752 -6.343 -3.829 1.00 95.69 133 SER A C 1
ATOM 977 O O . SER A 1 133 ? 10.595 -6.392 -3.419 1.00 95.69 133 SER A O 1
ATOM 979 N N . GLY A 1 134 ? 12.058 -5.858 -5.041 1.00 95.12 134 GLY A N 1
ATOM 980 C CA . GLY A 1 134 ? 11.058 -5.343 -5.985 1.00 95.12 134 GLY A CA 1
ATOM 981 C C . GLY A 1 134 ? 10.446 -3.994 -5.587 1.00 95.12 134 GLY A C 1
ATOM 982 O O . GLY A 1 134 ? 9.382 -3.633 -6.080 1.00 95.12 134 GLY A O 1
ATOM 983 N N . GLN A 1 135 ? 11.088 -3.253 -4.678 1.00 95.50 135 GLN A N 1
ATOM 984 C CA . GLN A 1 135 ? 10.535 -2.038 -4.077 1.00 95.50 135 GLN A CA 1
ATOM 985 C C . GLN A 1 135 ? 10.733 -0.760 -4.903 1.00 95.50 135 GLN A C 1
ATOM 987 O O . GLN A 1 135 ? 10.209 0.293 -4.533 1.00 95.50 135 GLN A O 1
ATOM 992 N N . VAL A 1 136 ? 11.516 -0.814 -5.981 1.00 97.62 136 VAL A N 1
ATOM 993 C CA . VAL A 1 136 ? 11.862 0.367 -6.784 1.00 97.62 136 VAL A CA 1
ATOM 994 C C . VAL A 1 136 ? 11.157 0.288 -8.130 1.00 97.62 136 VAL A C 1
ATOM 996 O O . VAL A 1 136 ? 11.425 -0.625 -8.897 1.00 97.62 136 VAL A O 1
ATOM 999 N N . CYS A 1 137 ? 10.290 1.242 -8.459 1.00 98.12 137 CYS A N 1
ATOM 1000 C CA . CYS A 1 137 ? 9.815 1.400 -9.832 1.00 98.12 137 CYS A CA 1
ATOM 1001 C C . CYS A 1 137 ? 10.820 2.265 -10.587 1.00 98.12 137 CYS A C 1
ATOM 1003 O O . CYS A 1 137 ? 10.987 3.441 -10.263 1.00 98.12 137 CYS A O 1
ATOM 1005 N N . GLN A 1 138 ? 11.513 1.680 -11.559 1.00 97.75 138 GLN A N 1
ATOM 1006 C CA . GLN A 1 138 ? 12.572 2.357 -12.303 1.00 97.75 138 GLN A CA 1
ATOM 1007 C C . GLN A 1 138 ? 12.427 2.157 -13.805 1.00 97.75 138 GLN A C 1
ATOM 1009 O O . GLN A 1 138 ? 11.779 1.214 -14.260 1.00 97.75 138 GLN A O 1
ATOM 1014 N N . SER A 1 139 ? 13.051 3.035 -14.584 1.00 98.25 139 SER A N 1
ATOM 1015 C CA . SER A 1 139 ? 13.149 2.844 -16.026 1.00 98.25 139 SER A CA 1
ATOM 1016 C C . SER A 1 139 ? 14.218 1.808 -16.358 1.00 98.25 139 SER A C 1
ATOM 1018 O O . SER A 1 139 ? 15.288 1.775 -15.754 1.00 98.25 139 SER A O 1
ATOM 1020 N N . LYS A 1 140 ? 13.980 1.001 -17.393 1.00 97.75 140 LYS A N 1
ATOM 1021 C CA . LYS A 1 140 ? 14.998 0.114 -17.980 1.00 97.75 140 LYS A CA 1
ATOM 1022 C C . LYS A 1 140 ? 16.171 0.873 -18.617 1.00 97.75 140 LYS A C 1
ATOM 1024 O O . LYS A 1 140 ? 17.160 0.254 -18.995 1.00 97.75 140 LYS A O 1
ATOM 1029 N N . HIS A 1 141 ? 16.023 2.183 -18.816 1.00 96.69 141 HIS A N 1
ATOM 1030 C CA . HIS A 1 141 ? 17.040 3.065 -19.391 1.00 96.69 141 HIS A CA 1
ATOM 1031 C C . HIS A 1 141 ? 17.957 3.694 -18.334 1.00 96.69 141 HIS A C 1
ATOM 1033 O O . HIS A 1 141 ? 18.863 4.447 -18.686 1.00 96.69 141 HIS A O 1
ATOM 1039 N N . GLU A 1 142 ? 17.713 3.414 -17.055 1.00 96.31 142 GLU A N 1
ATOM 1040 C CA . GLU A 1 142 ? 18.562 3.822 -15.940 1.00 96.31 142 GLU A CA 1
ATOM 1041 C C . GLU A 1 142 ? 19.499 2.678 -15.536 1.00 96.31 142 GLU A C 1
ATOM 1043 O O . GLU A 1 142 ? 19.221 1.503 -15.783 1.00 96.31 142 GLU A O 1
ATOM 1048 N N . GLU A 1 143 ? 20.603 3.020 -14.874 1.00 96.25 143 GLU A N 1
ATOM 1049 C CA . GLU A 1 143 ? 21.429 2.015 -14.205 1.00 96.25 143 GLU A CA 1
ATOM 1050 C C . GLU A 1 143 ? 20.627 1.341 -13.074 1.00 96.25 143 GLU A C 1
ATOM 1052 O O . GLU A 1 143 ? 19.944 2.042 -12.317 1.00 96.25 143 GLU A O 1
ATOM 1057 N N . PRO A 1 144 ? 20.698 0.004 -12.913 1.00 95.12 144 PRO A N 1
ATOM 1058 C CA . PRO A 1 144 ? 19.924 -0.694 -11.897 1.00 95.12 144 PRO A CA 1
ATOM 1059 C C . PRO A 1 144 ? 20.239 -0.213 -10.480 1.00 95.12 144 PRO A C 1
ATOM 1061 O O . PRO A 1 144 ? 21.381 -0.277 -10.019 1.00 95.12 144 PRO A O 1
ATOM 1064 N N . ILE A 1 145 ? 19.207 0.200 -9.745 1.00 95.38 145 ILE A N 1
ATOM 1065 C CA . ILE A 1 145 ? 19.370 0.604 -8.352 1.00 95.38 145 ILE A CA 1
ATOM 1066 C C . ILE A 1 145 ? 19.487 -0.633 -7.466 1.00 95.38 145 ILE A C 1
ATOM 1068 O O . ILE A 1 145 ? 18.554 -1.428 -7.327 1.00 95.38 145 ILE A O 1
ATOM 1072 N N . VAL A 1 146 ? 20.648 -0.771 -6.828 1.00 94.38 146 VAL A N 1
ATOM 1073 C CA . VAL A 1 146 ? 20.907 -1.813 -5.835 1.00 94.38 146 VAL A CA 1
ATOM 1074 C C . VAL A 1 146 ? 20.501 -1.298 -4.459 1.00 94.38 146 VAL A C 1
ATOM 1076 O O . VAL A 1 146 ? 21.073 -0.344 -3.936 1.00 94.38 146 VAL A O 1
ATOM 1079 N N . THR A 1 147 ? 19.509 -1.946 -3.860 1.00 94.69 147 THR A N 1
ATOM 1080 C CA . THR A 1 147 ? 19.092 -1.716 -2.473 1.00 94.69 147 THR A CA 1
ATOM 1081 C C . THR A 1 147 ? 19.656 -2.807 -1.570 1.00 94.69 147 THR A C 1
ATOM 1083 O O . THR A 1 147 ? 20.147 -3.834 -2.040 1.00 94.69 147 THR A O 1
ATOM 1086 N N . THR A 1 148 ? 19.514 -2.648 -0.255 1.00 92.81 148 THR A N 1
ATOM 1087 C CA . THR A 1 148 ? 19.669 -3.786 0.654 1.00 92.81 148 THR A CA 1
ATOM 1088 C C . THR A 1 148 ? 18.642 -4.877 0.323 1.00 92.81 148 THR A C 1
ATOM 1090 O O . THR A 1 148 ? 17.533 -4.595 -0.144 1.00 92.81 148 THR A O 1
ATOM 1093 N N . CYS A 1 149 ? 19.024 -6.134 0.555 1.00 94.12 149 CYS A N 1
ATOM 1094 C CA . CYS A 1 149 ? 18.184 -7.316 0.346 1.00 94.12 149 CYS A CA 1
ATOM 1095 C C . CYS A 1 149 ? 17.332 -7.646 1.574 1.00 94.12 149 CYS A C 1
ATOM 1097 O O . CYS A 1 149 ? 17.266 -8.789 2.020 1.00 94.12 149 CYS A O 1
ATOM 1099 N N . GLU A 1 150 ? 16.702 -6.623 2.144 1.00 92.19 150 GLU A N 1
ATOM 1100 C CA . GLU A 1 150 ? 15.733 -6.786 3.223 1.00 92.19 150 GLU A CA 1
ATOM 1101 C C . GLU A 1 150 ? 14.328 -6.843 2.628 1.00 92.19 150 GLU A C 1
ATOM 1103 O O . GLU A 1 150 ? 13.921 -5.944 1.887 1.00 92.19 150 GLU A O 1
ATOM 1108 N N . TYR A 1 151 ? 13.572 -7.891 2.952 1.00 89.75 151 TYR A N 1
ATOM 1109 C CA . TYR A 1 151 ? 12.176 -8.007 2.544 1.00 89.75 151 TYR A CA 1
ATOM 1110 C C . TYR A 1 151 ? 11.240 -7.437 3.616 1.00 89.75 151 TYR A C 1
ATOM 1112 O O . TYR A 1 151 ? 11.444 -7.642 4.814 1.00 89.75 151 TYR A O 1
ATOM 1120 N N . ARG A 1 152 ? 10.199 -6.729 3.170 1.00 86.94 152 ARG A N 1
ATOM 1121 C CA . ARG A 1 152 ? 9.094 -6.216 3.986 1.00 86.94 152 ARG A CA 1
ATOM 1122 C C . ARG A 1 152 ? 7.802 -6.418 3.211 1.00 86.94 152 ARG A C 1
ATOM 1124 O O . ARG A 1 152 ? 7.790 -6.227 2.000 1.00 86.94 152 ARG A O 1
ATOM 1131 N N . GLU A 1 153 ? 6.708 -6.704 3.909 1.00 82.38 153 GLU A N 1
ATOM 1132 C CA . GLU A 1 153 ? 5.406 -6.916 3.257 1.00 82.38 153 GLU A CA 1
ATOM 1133 C C . GLU A 1 153 ? 4.945 -5.700 2.439 1.00 82.38 153 GLU A C 1
ATOM 1135 O O . GLU A 1 153 ? 4.371 -5.850 1.364 1.00 82.38 153 GLU A O 1
ATOM 1140 N N . CYS A 1 154 ? 5.291 -4.487 2.882 1.00 85.12 154 CYS A N 1
ATOM 1141 C CA . CYS A 1 154 ? 4.963 -3.253 2.169 1.00 85.12 154 CYS A CA 1
ATOM 1142 C C . CYS A 1 154 ? 5.713 -3.054 0.835 1.00 85.12 154 CYS A C 1
ATOM 1144 O O . CYS A 1 154 ? 5.421 -2.089 0.132 1.00 85.12 154 CYS A O 1
ATOM 1146 N N . TYR A 1 155 ? 6.664 -3.930 0.477 1.00 92.12 155 TYR A N 1
ATOM 1147 C CA . TYR A 1 155 ? 7.320 -3.941 -0.840 1.00 92.12 155 TYR A CA 1
ATOM 1148 C C . TYR A 1 155 ? 6.563 -4.758 -1.888 1.00 92.12 155 TYR A C 1
ATOM 1150 O O . TYR A 1 155 ? 6.824 -4.610 -3.080 1.00 92.12 155 TYR A O 1
ATOM 1158 N N . ASN A 1 156 ? 5.608 -5.592 -1.478 1.00 90.38 156 ASN A N 1
ATOM 1159 C CA . ASN A 1 156 ? 4.821 -6.390 -2.403 1.00 90.38 156 ASN A CA 1
ATOM 1160 C C . ASN A 1 156 ? 3.768 -5.519 -3.107 1.00 90.38 156 ASN A C 1
ATOM 1162 O O . ASN A 1 156 ? 2.619 -5.472 -2.690 1.00 90.38 156 ASN A O 1
ATOM 1166 N N . ALA A 1 157 ? 4.146 -4.830 -4.184 1.00 90.38 157 ALA A N 1
ATOM 1167 C CA . ALA A 1 157 ? 3.258 -3.920 -4.911 1.00 90.38 157 ALA A CA 1
ATOM 1168 C C . ALA A 1 157 ? 1.928 -4.572 -5.336 1.00 90.38 157 ALA A C 1
ATOM 1170 O O . ALA A 1 157 ? 0.874 -3.946 -5.236 1.00 90.38 157 ALA A O 1
ATOM 1171 N N . GLN A 1 158 ? 1.959 -5.848 -5.733 1.00 87.81 158 GLN A N 1
ATOM 1172 C CA . GLN A 1 158 ? 0.768 -6.583 -6.161 1.00 87.81 158 GLN A CA 1
ATOM 1173 C C . GLN A 1 158 ? -0.277 -6.697 -5.046 1.00 87.81 158 GLN A C 1
ATOM 1175 O O . GLN A 1 158 ? -1.473 -6.633 -5.326 1.00 87.81 158 GLN A O 1
ATOM 1180 N N . SER A 1 159 ? 0.160 -6.831 -3.791 1.00 82.56 159 SER A N 1
ATOM 1181 C CA . SER A 1 159 ? -0.737 -6.917 -2.637 1.00 82.56 159 SER A CA 1
ATOM 1182 C C . SER A 1 159 ? -1.519 -5.609 -2.434 1.00 82.56 159 SER A C 1
ATOM 1184 O O . SER A 1 159 ? -2.682 -5.642 -2.053 1.00 82.56 159 SER A O 1
ATOM 1186 N N . TYR A 1 160 ? -0.935 -4.470 -2.817 1.00 81.56 160 TYR A N 1
ATOM 1187 C CA . TYR A 1 160 ? -1.569 -3.146 -2.806 1.00 81.56 160 TYR A CA 1
ATOM 1188 C C . TYR A 1 160 ? -2.293 -2.801 -4.117 1.00 81.56 160 TYR A C 1
ATOM 1190 O O . TYR A 1 160 ? -2.712 -1.662 -4.312 1.00 81.56 160 TYR A O 1
ATOM 1198 N N . GLY A 1 161 ? -2.418 -3.753 -5.051 1.00 83.94 161 GLY A N 1
ATOM 1199 C CA . GLY A 1 161 ? -2.981 -3.492 -6.377 1.00 83.94 161 GLY A CA 1
ATOM 1200 C C . GLY A 1 161 ? -2.153 -2.493 -7.191 1.00 83.94 161 GLY A C 1
ATOM 1201 O O . GLY A 1 161 ? -2.693 -1.809 -8.057 1.00 83.94 161 GLY A O 1
ATOM 1202 N N . LEU A 1 162 ? -0.856 -2.373 -6.902 1.00 89.81 162 LEU A N 1
ATOM 1203 C CA . LEU A 1 162 ? 0.062 -1.469 -7.581 1.00 89.81 162 LEU A CA 1
ATOM 1204 C C . LEU A 1 162 ? 0.902 -2.218 -8.614 1.00 89.81 162 LEU A C 1
ATOM 1206 O O . LEU A 1 162 ? 1.289 -3.373 -8.441 1.00 89.81 162 LEU A O 1
ATOM 1210 N N . SER A 1 163 ? 1.239 -1.513 -9.685 1.00 94.62 163 SER A N 1
ATOM 1211 C CA . SER A 1 163 ? 2.197 -1.935 -10.698 1.00 94.62 163 SER A CA 1
ATOM 1212 C C . SER A 1 163 ? 3.075 -0.752 -11.108 1.00 94.62 163 SER A C 1
ATOM 1214 O O . SER A 1 163 ? 2.685 0.411 -10.973 1.00 94.62 163 SER A O 1
ATOM 1216 N N . CYS A 1 164 ? 4.294 -1.045 -11.554 1.00 97.12 164 CYS A N 1
ATOM 1217 C CA . CYS A 1 164 ? 5.223 -0.039 -12.058 1.00 97.12 164 CYS A CA 1
ATOM 1218 C C . CYS A 1 164 ? 4.855 0.274 -13.513 1.00 97.12 164 CYS A C 1
ATOM 1220 O O . CYS A 1 164 ? 4.894 -0.619 -14.358 1.00 97.12 164 CYS A O 1
ATOM 1222 N N . ARG A 1 165 ? 4.437 1.513 -13.791 1.00 97.25 165 ARG A N 1
ATOM 1223 C CA . ARG A 1 165 ? 3.839 1.920 -15.074 1.00 97.25 165 ARG A CA 1
ATOM 1224 C C . ARG A 1 165 ? 4.438 3.218 -15.590 1.00 97.25 165 ARG A C 1
ATOM 1226 O O . ARG A 1 165 ? 5.005 3.993 -14.824 1.00 97.25 165 ARG A O 1
ATOM 1233 N N . CYS A 1 166 ? 4.269 3.470 -16.884 1.00 97.94 166 CYS A N 1
ATOM 1234 C CA . CYS A 1 166 ? 4.700 4.701 -17.522 1.00 97.94 166 CYS A CA 1
ATOM 1235 C C . CYS A 1 166 ? 3.581 5.740 -17.509 1.00 97.94 166 CYS A C 1
ATOM 1237 O O . CYS A 1 166 ? 2.621 5.669 -18.275 1.00 97.94 166 CYS A O 1
ATOM 1239 N N . ILE A 1 167 ? 3.719 6.741 -16.648 1.00 97.69 167 ILE A N 1
ATOM 1240 C CA . ILE A 1 167 ? 2.716 7.775 -16.419 1.00 97.69 167 ILE A CA 1
ATOM 1241 C C . ILE A 1 167 ? 3.362 9.116 -16.710 1.00 97.69 167 ILE A C 1
ATOM 1243 O O . ILE A 1 167 ? 4.391 9.456 -16.138 1.00 97.69 167 ILE A O 1
ATOM 1247 N N . ASN A 1 168 ? 2.788 9.883 -17.638 1.00 96.88 168 ASN A N 1
ATOM 1248 C CA . ASN A 1 168 ? 3.354 11.170 -18.057 1.00 96.88 168 ASN A CA 1
ATOM 1249 C C . ASN A 1 168 ? 4.846 11.077 -18.443 1.00 96.88 168 ASN A C 1
ATOM 1251 O O . ASN A 1 168 ? 5.633 11.964 -18.113 1.00 96.88 168 ASN A O 1
ATOM 1255 N N . GLN A 1 169 ? 5.223 10.004 -19.152 1.00 97.88 169 GLN A N 1
ATOM 1256 C CA . GLN A 1 169 ? 6.602 9.704 -19.575 1.00 97.88 169 GLN A CA 1
ATOM 1257 C C . GLN A 1 169 ? 7.583 9.448 -18.415 1.00 97.88 169 GLN A C 1
ATOM 1259 O O . GLN A 1 169 ? 8.798 9.562 -18.594 1.00 97.88 169 GLN A O 1
ATOM 1264 N N . ARG A 1 170 ? 7.073 9.098 -17.228 1.00 98.25 170 ARG A N 1
ATOM 1265 C CA . ARG A 1 170 ? 7.866 8.741 -16.047 1.00 98.25 170 ARG A CA 1
ATOM 1266 C C . ARG A 1 170 ? 7.418 7.409 -15.460 1.00 98.25 170 ARG A C 1
ATOM 1268 O O . ARG A 1 170 ? 6.224 7.127 -15.395 1.00 98.25 170 ARG A O 1
ATOM 1275 N N . CYS A 1 171 ? 8.373 6.596 -15.026 1.00 98.31 171 CYS A N 1
ATOM 1276 C CA . CYS A 1 171 ? 8.070 5.352 -14.332 1.00 98.31 171 CYS A CA 1
ATOM 1277 C C . CYS A 1 171 ? 7.608 5.634 -12.904 1.00 98.31 171 CYS A C 1
ATOM 1279 O O . CYS A 1 171 ? 8.376 6.154 -12.095 1.00 98.31 171 CYS A O 1
ATOM 1281 N N . GLU A 1 172 ? 6.361 5.276 -12.608 1.00 97.12 172 GLU A N 1
ATOM 1282 C CA . GLU A 1 172 ? 5.714 5.473 -11.315 1.00 97.12 172 GLU A CA 1
ATOM 1283 C C . GLU A 1 172 ? 4.940 4.223 -10.879 1.00 97.12 172 GLU A C 1
ATOM 1285 O O . GLU A 1 172 ? 4.316 3.538 -11.692 1.00 97.12 172 GLU A O 1
ATOM 1290 N N . TRP A 1 173 ? 4.909 3.958 -9.572 1.00 94.94 173 TRP A N 1
ATOM 1291 C CA . TRP A 1 173 ? 3.925 3.050 -8.988 1.00 94.94 173 TRP A CA 1
ATOM 1292 C C . TRP A 1 173 ? 2.513 3.630 -9.121 1.00 94.94 173 TRP A C 1
ATOM 1294 O O . TRP A 1 173 ? 2.226 4.714 -8.609 1.00 94.94 173 TRP A O 1
ATOM 1304 N N . ARG A 1 174 ? 1.612 2.897 -9.777 1.00 92.38 174 ARG A N 1
ATOM 1305 C CA . ARG A 1 174 ? 0.183 3.232 -9.887 1.00 92.38 174 ARG A CA 1
ATOM 1306 C C . ARG A 1 174 ? -0.690 1.997 -9.767 1.00 92.38 174 ARG A C 1
ATOM 1308 O O . ARG A 1 174 ? -0.207 0.882 -9.927 1.00 92.38 174 ARG A O 1
ATOM 1315 N N . SER A 1 175 ? -1.978 2.215 -9.506 1.00 84.38 175 SER A N 1
ATOM 1316 C CA . SER A 1 175 ? -2.996 1.164 -9.555 1.00 84.38 175 SER A CA 1
ATOM 1317 C C . SER A 1 175 ? -2.893 0.385 -10.874 1.00 84.38 175 SER A C 1
ATOM 1319 O O . SER A 1 175 ? -2.893 0.992 -11.952 1.00 84.38 175 SER A O 1
ATOM 1321 N N . GLY A 1 176 ? -2.725 -0.934 -10.762 1.00 69.25 176 GLY A N 1
ATOM 1322 C CA . GLY A 1 176 ? -2.580 -1.881 -11.872 1.00 69.25 176 GLY A CA 1
ATOM 1323 C C . GLY A 1 176 ? -3.890 -2.210 -12.559 1.00 69.25 176 GLY A C 1
ATOM 1324 O O . GLY A 1 176 ? -4.904 -2.362 -11.846 1.00 69.25 176 GLY A O 1
#

pLDDT: mean 81.75, std 18.96, range [38.06, 98.31]

Secondary structure (DSSP, 8-state):
----------------------------------------------SS-EEESTTSTT-EEEETTEEEEE---TT--EEEESTTSTT-EEEETTT--EEEE--HHHH-GGG---EE---B-SSGGGEEEESTTS-EEEETTSPPPPPP----GGG-GGGGTEEEEEETTEEEEEE-